Protein AF-A0A0L6J577-F1 (afdb_monomer)

Foldseek 3Di:
DVVVVVVVVVVVVVVVVVVVVVVVQLVVQCVLQCVLQVLQLVLLVVLQVVCVVVVVPQHHKDQSDFDQDPVRWGKGWIWTDGPPDIFIKIWTWDDDVPDDIKIKIDRDDPVLLCQQPPPLVPPPPDDDPDSIDIGHSNCNNVVNVSSNVVNVVVSVVSVVVVVVVVVVD

pLDDT: mean 83.58, std 14.71, range [35.31, 97.19]

Secondary structure (DSSP, 8-state):
-HHHHHHHHHHHHHHHHHHHHHHHHHHHHHHHHHHHHHHHHHHHHHHHHHHHHTTTTT-EEE----EE-TTS-EEEEEEEE-SS-EEEEEEEEEE-TTS-EEEEEES--HHHHHHHSTTGGG--SSS-SSSPEEEEGGGHHHHHHHHHHHHHHHHHHHHHHHHHHHTT-

Structure (mmCIF, N/CA/C/O backbone):
data_AF-A0A0L6J577-F1
#
_entry.id   AF-A0A0L6J577-F1
#
loop_
_atom_site.group_PDB
_atom_site.id
_atom_site.type_symbol
_atom_site.label_atom_id
_atom_site.label_alt_id
_atom_site.label_comp_id
_atom_site.label_asym_id
_atom_site.label_entity_id
_atom_site.label_seq_id
_atom_site.pdbx_PDB_ins_code
_atom_site.Cartn_x
_atom_site.Cartn_y
_atom_site.Cartn_z
_atom_site.occupancy
_atom_site.B_iso_or_equiv
_atom_site.auth_seq_id
_atom_site.auth_comp_id
_atom_site.auth_asym_id
_atom_site.auth_atom_id
_atom_site.pdbx_PDB_model_num
ATOM 1 N N . MET A 1 1 ? 40.948 12.644 -36.270 1.00 55.66 1 MET A N 1
ATOM 2 C CA . MET A 1 1 ? 39.976 13.290 -35.355 1.00 55.66 1 MET A CA 1
ATOM 3 C C . MET A 1 1 ? 38.537 12.786 -35.530 1.00 55.66 1 MET A C 1
ATOM 5 O O . MET A 1 1 ? 37.881 12.642 -34.512 1.00 55.66 1 MET A O 1
ATOM 9 N N . ALA A 1 2 ? 38.069 12.426 -36.739 1.00 60.59 2 ALA A N 1
ATOM 10 C CA . ALA A 1 2 ? 36.711 11.891 -36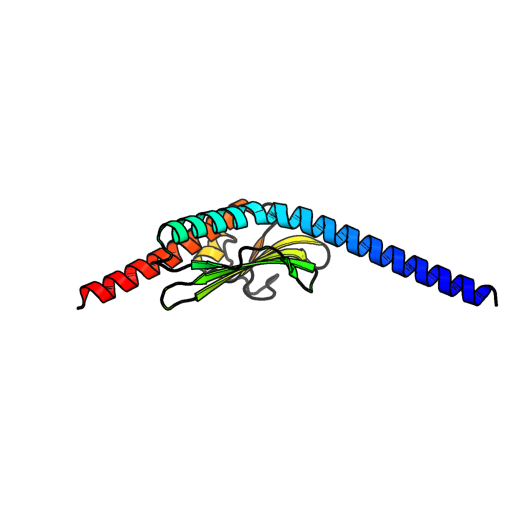.976 1.00 60.59 2 ALA A CA 1
ATOM 11 C C . ALA A 1 2 ? 36.323 10.689 -36.079 1.00 60.59 2 ALA A C 1
ATOM 13 O O . ALA A 1 2 ? 35.346 10.767 -35.345 1.00 60.59 2 ALA A O 1
ATOM 14 N N . ARG A 1 3 ? 37.182 9.659 -35.987 1.00 67.50 3 ARG A N 1
ATOM 15 C CA . ARG A 1 3 ? 36.945 8.463 -35.145 1.00 67.50 3 ARG A CA 1
ATOM 16 C C . ARG A 1 3 ? 36.660 8.745 -33.665 1.00 67.50 3 ARG A C 1
ATOM 18 O O . ARG A 1 3 ? 35.956 7.971 -33.030 1.00 67.50 3 ARG A O 1
ATOM 25 N N . ALA A 1 4 ? 37.239 9.801 -33.091 1.00 71.81 4 ALA A N 1
ATOM 26 C CA . ALA A 1 4 ? 37.047 10.117 -31.675 1.00 71.81 4 ALA A CA 1
ATOM 27 C C . ALA A 1 4 ? 35.688 10.786 -31.417 1.00 71.81 4 ALA A C 1
ATOM 29 O O . ALA A 1 4 ? 35.093 10.566 -30.364 1.00 71.81 4 ALA A O 1
ATOM 30 N N . ASN A 1 5 ? 35.191 11.568 -32.380 1.00 81.75 5 ASN A N 1
ATOM 31 C CA . ASN A 1 5 ? 33.854 12.152 -32.315 1.00 81.75 5 ASN A CA 1
ATOM 32 C C . ASN A 1 5 ? 32.789 11.072 -32.550 1.00 81.75 5 ASN A C 1
ATOM 34 O O . ASN A 1 5 ? 31.881 10.959 -31.736 1.00 81.75 5 ASN A O 1
ATOM 38 N N . ASP A 1 6 ? 32.998 10.167 -33.514 1.00 84.69 6 ASP A N 1
ATOM 39 C CA . ASP A 1 6 ? 32.083 9.043 -33.775 1.00 84.69 6 ASP A CA 1
ATOM 40 C C . ASP A 1 6 ? 31.895 8.128 -32.549 1.00 84.69 6 ASP A C 1
ATOM 42 O O . ASP A 1 6 ? 30.792 7.657 -32.260 1.00 84.69 6 ASP A O 1
ATOM 46 N N . VAL A 1 7 ? 32.974 7.868 -31.796 1.00 85.19 7 VAL A N 1
ATOM 47 C CA . VAL A 1 7 ? 32.916 7.076 -30.555 1.00 85.19 7 VAL A CA 1
ATOM 48 C C . VAL A 1 7 ? 32.156 7.821 -29.457 1.00 85.19 7 VAL A C 1
ATOM 50 O O . VAL A 1 7 ? 31.334 7.210 -28.771 1.00 85.19 7 VAL A O 1
ATOM 53 N N . LYS A 1 8 ? 32.391 9.130 -29.296 1.00 88.12 8 LYS A N 1
ATOM 54 C CA . LYS A 1 8 ? 31.667 9.962 -28.321 1.00 88.12 8 LYS A CA 1
ATOM 55 C C . LYS A 1 8 ? 30.177 10.025 -28.638 1.00 88.12 8 LYS A C 1
ATOM 57 O O . LYS A 1 8 ? 29.367 9.878 -27.728 1.00 88.12 8 LYS A O 1
ATOM 62 N N . ASP A 1 9 ? 29.820 10.184 -29.905 1.00 90.12 9 ASP A N 1
ATOM 63 C CA . ASP A 1 9 ? 28.425 10.284 -30.330 1.00 90.12 9 ASP A CA 1
ATOM 64 C C . ASP A 1 9 ? 27.698 8.945 -30.176 1.00 90.12 9 ASP A C 1
ATOM 66 O O . ASP A 1 9 ? 26.593 8.904 -29.638 1.00 90.12 9 ASP A O 1
ATOM 70 N N . ARG A 1 10 ? 28.356 7.821 -30.491 1.00 88.56 10 ARG A N 1
ATOM 71 C CA . ARG A 1 10 ? 27.812 6.481 -30.217 1.00 88.56 10 ARG A CA 1
ATOM 72 C C . ARG A 1 10 ? 27.629 6.211 -28.723 1.00 88.56 10 ARG A C 1
ATOM 74 O O . ARG A 1 10 ? 26.658 5.566 -28.333 1.00 88.56 10 ARG A O 1
ATOM 81 N N . PHE A 1 11 ? 28.563 6.661 -27.887 1.00 89.94 11 PHE A N 1
ATOM 82 C CA . PHE A 1 11 ? 28.449 6.501 -26.439 1.00 89.94 11 PHE A CA 1
ATOM 83 C C . PHE A 1 11 ? 27.305 7.346 -25.869 1.00 89.94 11 PHE A C 1
ATOM 85 O O . PHE A 1 11 ? 26.493 6.819 -25.115 1.00 89.94 11 PHE A O 1
ATOM 92 N N . ARG A 1 12 ? 27.175 8.611 -26.297 1.00 91.62 12 ARG A N 1
ATOM 93 C CA . ARG A 1 12 ? 26.037 9.475 -25.938 1.00 91.62 12 ARG A CA 1
ATOM 94 C C . ARG A 1 12 ? 24.703 8.859 -26.341 1.00 91.62 12 ARG A C 1
ATOM 96 O O . ARG A 1 12 ? 23.814 8.796 -25.502 1.00 91.62 12 ARG A O 1
ATOM 103 N N . ALA A 1 13 ? 24.592 8.354 -27.569 1.00 89.31 13 ALA A N 1
ATOM 104 C CA . ALA A 1 13 ? 23.381 7.686 -28.038 1.00 89.31 13 ALA A CA 1
ATOM 105 C C . ALA A 1 13 ? 23.031 6.471 -27.163 1.00 89.31 13 ALA A C 1
ATOM 107 O O . ALA A 1 13 ? 21.897 6.332 -26.727 1.00 89.31 13 ALA A O 1
ATOM 108 N N . ARG A 1 14 ? 24.018 5.637 -26.801 1.00 90.00 14 ARG A N 1
ATOM 109 C CA . ARG A 1 14 ? 23.787 4.495 -25.898 1.00 90.00 14 ARG A CA 1
ATOM 110 C C . ARG A 1 14 ? 23.328 4.900 -24.500 1.00 90.00 14 ARG A C 1
ATOM 112 O O . ARG A 1 14 ? 22.511 4.186 -23.925 1.00 90.00 14 ARG A O 1
ATOM 119 N N . LEU A 1 15 ? 23.869 5.988 -23.950 1.00 91.31 15 LEU A N 1
ATOM 120 C CA . LEU A 1 15 ? 23.424 6.518 -22.660 1.00 91.31 15 LEU A CA 1
ATOM 121 C C . LEU A 1 15 ? 21.984 7.035 -22.753 1.00 91.31 15 LEU A C 1
ATOM 123 O O . LEU A 1 15 ? 21.158 6.650 -21.938 1.00 91.31 15 LEU A O 1
ATOM 127 N N . GLN A 1 16 ? 21.659 7.802 -23.797 1.00 89.75 16 GLN A N 1
ATOM 128 C CA . GLN A 1 16 ? 20.300 8.300 -24.040 1.00 89.75 16 GLN A CA 1
ATOM 129 C C . GLN A 1 16 ? 19.288 7.161 -24.231 1.00 89.75 16 GLN A C 1
ATOM 131 O O . GLN A 1 16 ? 18.205 7.200 -23.652 1.00 89.75 16 GLN A O 1
ATOM 136 N N . ASP A 1 17 ? 19.651 6.115 -24.976 1.00 89.00 17 ASP A N 1
ATOM 137 C CA . ASP A 1 17 ? 18.816 4.923 -25.147 1.00 89.00 17 ASP A CA 1
ATOM 138 C C . ASP A 1 17 ? 18.611 4.173 -23.822 1.00 89.00 17 ASP A C 1
ATOM 140 O O . ASP A 1 17 ? 17.537 3.625 -23.566 1.00 89.00 17 ASP A O 1
ATOM 144 N N . ALA A 1 18 ? 19.644 4.106 -22.975 1.00 84.56 18 ALA A N 1
ATOM 145 C CA . ALA A 1 18 ? 19.545 3.492 -21.655 1.00 84.56 18 ALA A CA 1
ATOM 146 C C . ALA A 1 18 ? 18.629 4.302 -20.724 1.00 84.56 18 ALA A C 1
ATOM 148 O O . ALA A 1 18 ? 17.768 3.710 -20.072 1.00 84.56 18 ALA A O 1
ATOM 149 N N . ASP A 1 19 ? 18.750 5.629 -20.730 1.00 85.00 19 ASP A N 1
ATOM 150 C CA . ASP A 1 19 ? 17.889 6.530 -19.961 1.00 85.00 19 ASP A CA 1
ATOM 151 C C . ASP A 1 19 ? 16.429 6.437 -20.420 1.00 85.00 19 ASP A C 1
ATOM 153 O O . ASP A 1 19 ? 15.524 6.316 -19.594 1.00 85.00 19 ASP A O 1
ATOM 157 N N . ALA A 1 20 ? 16.181 6.413 -21.733 1.00 84.69 20 ALA A N 1
ATOM 158 C CA . ALA A 1 20 ? 14.837 6.263 -22.289 1.00 84.69 20 ALA A CA 1
ATOM 159 C C . ALA A 1 20 ? 14.185 4.935 -21.871 1.00 84.69 20 ALA A C 1
ATOM 161 O O . ALA A 1 20 ? 13.028 4.925 -21.447 1.00 84.69 20 ALA A O 1
ATOM 162 N N . ARG A 1 21 ? 14.932 3.822 -21.925 1.00 82.81 21 ARG A N 1
ATOM 163 C CA . ARG A 1 21 ? 14.452 2.511 -21.450 1.00 82.81 21 ARG A CA 1
ATOM 164 C C . ARG A 1 21 ? 14.169 2.506 -19.950 1.00 82.81 21 ARG A C 1
ATOM 166 O O . ARG A 1 21 ? 13.154 1.959 -19.533 1.00 82.81 21 ARG A O 1
ATOM 173 N N . SER A 1 22 ? 15.042 3.119 -19.153 1.00 82.81 22 SER A N 1
ATOM 174 C CA . SER A 1 22 ? 14.864 3.239 -17.701 1.00 82.81 22 SER A CA 1
ATOM 175 C C . SER A 1 22 ? 13.603 4.038 -17.354 1.00 82.81 22 SER A C 1
ATOM 177 O O . SER A 1 22 ? 12.812 3.627 -16.506 1.00 82.81 22 SER A O 1
ATOM 179 N N . ASN A 1 23 ? 13.362 5.143 -18.063 1.00 84.19 23 ASN A N 1
ATOM 180 C CA . ASN A 1 23 ? 12.172 5.968 -17.868 1.00 84.19 23 ASN A CA 1
ATOM 181 C C . ASN A 1 23 ? 10.883 5.248 -18.287 1.00 84.19 23 ASN A C 1
ATOM 183 O O . ASN A 1 23 ? 9.888 5.330 -17.568 1.00 84.19 23 ASN A O 1
ATOM 187 N N . ASP A 1 24 ? 10.891 4.519 -19.408 1.00 85.94 24 ASP A N 1
ATOM 188 C CA . ASP A 1 24 ? 9.736 3.713 -19.826 1.00 85.94 24 ASP A CA 1
ATOM 189 C C . ASP A 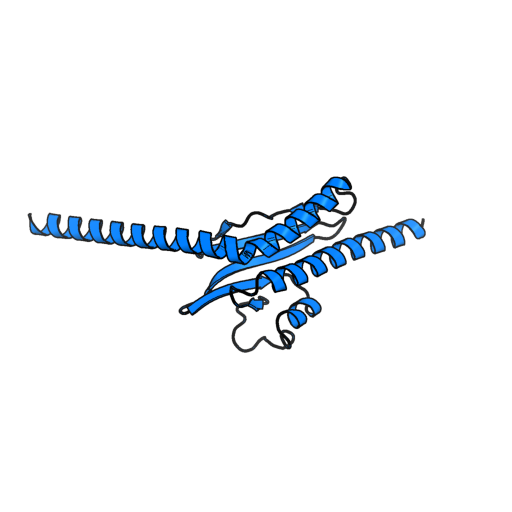1 24 ? 9.422 2.604 -18.814 1.00 85.94 24 ASP A C 1
ATOM 191 O O . ASP A 1 24 ? 8.266 2.424 -18.434 1.00 85.94 24 ASP A O 1
ATOM 195 N N . PHE A 1 25 ? 10.456 1.913 -18.324 1.00 83.88 25 PHE A N 1
ATOM 196 C CA . PHE A 1 25 ? 10.321 0.896 -17.285 1.00 83.88 25 PHE A CA 1
ATOM 197 C C . PHE A 1 25 ? 9.708 1.472 -16.004 1.00 83.88 25 PHE A C 1
ATOM 199 O O . PHE A 1 25 ? 8.719 0.944 -15.507 1.00 83.88 25 PHE A O 1
ATOM 206 N N . ARG A 1 26 ? 10.239 2.594 -15.502 1.00 83.50 26 ARG A N 1
ATOM 207 C CA . ARG A 1 26 ? 9.721 3.253 -14.293 1.00 83.50 26 ARG A CA 1
ATOM 208 C C . ARG A 1 26 ? 8.274 3.701 -14.438 1.00 83.50 26 ARG A C 1
ATOM 210 O O . ARG A 1 26 ? 7.510 3.575 -13.488 1.00 83.50 26 ARG A O 1
ATOM 217 N N . ARG A 1 27 ? 7.895 4.210 -15.612 1.00 86.50 27 ARG A N 1
ATOM 218 C CA . ARG A 1 27 ? 6.509 4.595 -15.892 1.00 86.50 27 ARG A CA 1
ATOM 219 C C . ARG A 1 27 ? 5.575 3.387 -15.833 1.00 86.50 27 ARG A C 1
ATOM 221 O O . ARG A 1 27 ? 4.571 3.454 -15.138 1.00 86.50 27 ARG A O 1
ATOM 228 N N . LYS A 1 28 ? 5.924 2.287 -16.507 1.00 86.94 28 LYS A N 1
ATOM 229 C CA . LYS A 1 28 ? 5.123 1.050 -16.485 1.00 86.94 28 LYS A CA 1
ATOM 230 C C . LYS A 1 28 ? 5.006 0.473 -15.082 1.00 86.94 28 LYS A C 1
ATOM 232 O O . LYS A 1 28 ? 3.909 0.167 -14.639 1.00 86.94 28 LYS A O 1
ATOM 237 N N . LEU A 1 29 ? 6.125 0.405 -14.366 1.00 86.44 29 LEU A N 1
ATOM 238 C CA . LEU A 1 29 ? 6.162 -0.049 -12.983 1.00 86.44 29 LEU A CA 1
ATOM 239 C C . LEU A 1 29 ? 5.236 0.786 -12.085 1.00 86.44 29 LEU A C 1
ATOM 241 O O . LEU A 1 29 ? 4.542 0.229 -11.241 1.00 86.44 29 LEU A O 1
ATOM 245 N N . LEU A 1 30 ? 5.218 2.109 -12.267 1.00 87.75 30 LEU A N 1
ATOM 246 C CA . LEU A 1 30 ? 4.318 2.996 -11.537 1.00 87.75 30 LEU A CA 1
ATOM 247 C C . LEU A 1 30 ? 2.854 2.732 -11.894 1.00 87.75 30 LEU A C 1
ATOM 249 O O . LEU A 1 30 ? 2.045 2.560 -10.995 1.00 87.75 30 LEU A O 1
ATOM 253 N N . GLU A 1 31 ? 2.518 2.657 -13.181 1.00 89.69 31 GLU A N 1
ATOM 254 C CA . GLU A 1 31 ? 1.146 2.393 -13.635 1.00 89.69 31 GLU A CA 1
ATOM 255 C C . GLU A 1 31 ? 0.614 1.049 -13.119 1.00 89.69 31 GLU A C 1
ATOM 257 O O . GLU A 1 31 ? -0.506 0.969 -12.611 1.00 89.69 31 GLU A O 1
ATOM 262 N N . GLU A 1 32 ? 1.413 -0.010 -13.230 1.00 90.94 32 GLU A N 1
ATOM 263 C CA . GLU A 1 32 ? 1.029 -1.344 -12.775 1.00 90.94 32 GLU A CA 1
ATOM 264 C C . GLU A 1 32 ? 1.004 -1.440 -11.250 1.00 90.94 32 GLU A C 1
ATOM 266 O O . GLU A 1 32 ? 0.058 -1.986 -10.693 1.00 90.94 32 GLU A O 1
ATOM 271 N N . GLY A 1 33 ? 1.997 -0.872 -10.563 1.00 89.56 33 GLY A N 1
ATOM 272 C CA . GLY A 1 33 ? 2.064 -0.928 -9.107 1.00 89.56 33 GLY A CA 1
ATOM 273 C C . GLY A 1 33 ? 1.003 -0.079 -8.427 1.00 89.56 33 GLY A C 1
ATOM 274 O O . GLY A 1 33 ? 0.437 -0.513 -7.429 1.00 89.56 33 GLY A O 1
ATOM 275 N N . THR A 1 34 ? 0.662 1.086 -8.984 1.00 90.44 34 THR A N 1
ATOM 276 C CA . THR A 1 34 ? -0.494 1.861 -8.520 1.00 90.44 34 THR A CA 1
ATOM 277 C C . THR A 1 34 ? -1.771 1.043 -8.662 1.00 90.44 34 THR A C 1
ATOM 279 O O . THR A 1 34 ? -2.522 0.963 -7.700 1.00 90.44 34 THR A O 1
ATOM 282 N N . ARG A 1 35 ? -1.984 0.364 -9.797 1.00 92.44 35 ARG A N 1
ATOM 283 C CA . ARG A 1 35 ? -3.156 -0.504 -9.995 1.00 92.44 35 ARG A CA 1
ATOM 284 C C . ARG 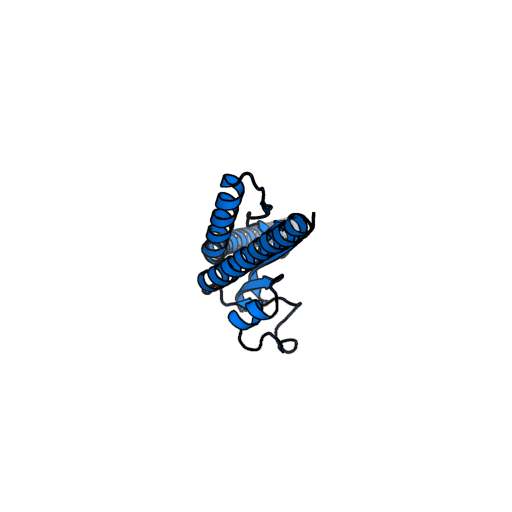A 1 35 ? -3.175 -1.697 -9.035 1.00 92.44 35 ARG A C 1
ATOM 286 O O . ARG A 1 35 ? -4.215 -2.021 -8.479 1.00 92.44 35 ARG A O 1
ATOM 293 N N . ALA A 1 36 ? -2.040 -2.364 -8.842 1.00 92.69 36 ALA A N 1
ATOM 294 C CA . ALA A 1 36 ? -1.946 -3.547 -7.988 1.00 92.69 36 ALA A CA 1
ATOM 295 C C . ALA A 1 36 ? -2.177 -3.214 -6.503 1.00 92.69 36 ALA A C 1
ATOM 297 O O . ALA A 1 36 ? -2.742 -4.023 -5.766 1.00 92.69 36 ALA A O 1
ATOM 298 N N . LEU A 1 37 ? -1.742 -2.028 -6.063 1.00 94.25 37 LEU A N 1
ATOM 299 C CA . LEU A 1 37 ? -1.857 -1.581 -4.674 1.00 94.25 37 LEU A CA 1
ATOM 300 C C . LEU A 1 37 ? -3.103 -0.730 -4.390 1.00 94.25 37 LEU A C 1
ATOM 302 O O . LEU A 1 37 ? -3.396 -0.503 -3.217 1.00 94.25 37 LEU A O 1
ATOM 306 N N . GLU A 1 38 ? -3.841 -0.298 -5.416 1.00 94.94 38 GLU A N 1
ATOM 307 C CA . GLU A 1 38 ? -5.068 0.508 -5.302 1.00 94.94 38 GLU A CA 1
ATOM 308 C C . GLU A 1 38 ? -6.057 -0.058 -4.267 1.00 94.94 38 GLU A C 1
ATOM 310 O O . GLU A 1 38 ? -6.385 0.680 -3.338 1.00 94.94 38 GLU A O 1
ATOM 315 N N . PRO A 1 39 ? -6.413 -1.363 -4.267 1.00 96.19 39 PRO A N 1
ATOM 316 C CA . PRO A 1 39 ? -7.351 -1.898 -3.276 1.00 96.19 39 PRO A CA 1
ATOM 317 C C . PRO A 1 39 ? -6.886 -1.712 -1.827 1.00 96.19 39 PRO A C 1
ATOM 319 O O . PRO A 1 39 ? -7.690 -1.490 -0.925 1.00 96.19 39 PRO A O 1
ATOM 322 N N . VAL A 1 40 ? -5.575 -1.808 -1.588 1.00 96.12 40 VAL A N 1
ATOM 323 C CA . VAL A 1 40 ? -5.012 -1.669 -0.242 1.00 96.12 40 VAL A CA 1
ATOM 324 C C . VAL A 1 40 ? -4.962 -0.205 0.181 1.00 96.12 40 VAL A C 1
ATOM 326 O O . VAL A 1 40 ? -5.250 0.115 1.334 1.00 96.12 40 VAL A O 1
ATOM 329 N N . VAL A 1 41 ? -4.600 0.683 -0.747 1.00 95.62 41 VAL A N 1
ATOM 330 C CA . VAL A 1 41 ? -4.599 2.132 -0.524 1.00 95.62 41 VAL A CA 1
ATOM 331 C C . VAL A 1 41 ? -6.013 2.617 -0.203 1.00 95.62 41 VAL A C 1
ATOM 333 O O . VAL A 1 41 ? -6.181 3.356 0.764 1.00 95.62 41 VAL A O 1
ATOM 336 N N . ASP A 1 42 ? -7.021 2.153 -0.940 1.00 96.06 42 ASP A N 1
ATOM 337 C CA . ASP A 1 42 ? -8.422 2.523 -0.731 1.00 96.06 42 ASP A CA 1
ATOM 338 C C . ASP A 1 42 ? -8.921 2.114 0.655 1.00 96.06 42 ASP A C 1
ATOM 340 O O . ASP A 1 42 ? -9.432 2.950 1.399 1.00 96.06 42 ASP A O 1
ATOM 344 N N . VAL A 1 43 ? -8.700 0.855 1.049 1.00 97.19 43 VAL A N 1
ATOM 345 C CA . VAL A 1 43 ? -9.061 0.366 2.389 1.00 97.19 43 VAL A CA 1
ATOM 346 C C . VAL A 1 43 ? -8.379 1.191 3.477 1.00 97.19 43 VAL A C 1
ATOM 348 O O . VAL A 1 43 ? -9.028 1.619 4.427 1.00 97.19 43 VAL A O 1
ATOM 351 N N . LEU A 1 44 ? -7.075 1.445 3.357 1.00 96.94 44 LEU A N 1
ATOM 352 C CA . LEU A 1 44 ? -6.350 2.211 4.368 1.00 96.94 44 LEU A CA 1
ATOM 353 C C . LEU A 1 44 ? -6.818 3.669 4.453 1.00 96.94 44 LEU A C 1
ATOM 355 O O . LEU A 1 44 ? -6.868 4.216 5.554 1.00 96.94 44 LEU A O 1
ATOM 359 N N . ASN A 1 45 ? -7.165 4.288 3.321 1.00 96.81 45 ASN A N 1
ATOM 360 C CA . ASN A 1 45 ? -7.730 5.636 3.291 1.00 96.81 45 ASN A CA 1
ATOM 361 C C . ASN A 1 45 ? -9.103 5.680 3.965 1.00 96.81 45 ASN A C 1
ATOM 363 O O . ASN A 1 45 ? -9.316 6.552 4.800 1.00 96.81 45 ASN A O 1
ATOM 367 N N . LEU A 1 46 ? -9.988 4.720 3.676 1.00 97.19 46 LEU A N 1
ATOM 368 C CA . LEU A 1 46 ? -11.304 4.626 4.317 1.00 97.19 46 LEU A CA 1
ATOM 369 C C . LEU A 1 46 ? -11.181 4.481 5.838 1.00 97.19 46 LEU A C 1
ATOM 371 O O . LEU A 1 46 ? -11.845 5.184 6.592 1.00 97.19 46 LEU A O 1
ATOM 375 N N . MET A 1 47 ? -10.281 3.617 6.312 1.00 96.31 47 MET A N 1
ATOM 376 C CA . MET A 1 47 ? -10.059 3.447 7.752 1.00 96.31 47 MET A CA 1
ATOM 377 C C . MET A 1 47 ? -9.456 4.705 8.395 1.00 96.31 47 MET A C 1
ATOM 379 O O . MET A 1 47 ? -9.780 5.041 9.533 1.00 96.31 47 MET A O 1
ATOM 383 N N . ALA A 1 48 ? -8.584 5.420 7.678 1.00 95.62 48 ALA A N 1
ATOM 384 C CA . ALA A 1 48 ? -8.032 6.688 8.147 1.00 95.62 48 ALA A CA 1
ATOM 385 C C . ALA A 1 48 ? -9.098 7.793 8.205 1.00 95.62 48 ALA A C 1
ATOM 387 O O . ALA A 1 48 ? -9.068 8.617 9.115 1.00 95.62 48 ALA A O 1
ATOM 388 N N . GLU A 1 49 ? -10.029 7.814 7.250 1.00 96.25 49 GLU A N 1
ATOM 389 C CA . GLU A 1 49 ? -11.172 8.727 7.221 1.00 96.25 49 GLU A CA 1
ATOM 390 C C . GLU A 1 49 ? -12.061 8.528 8.448 1.00 96.25 49 GLU A C 1
ATOM 392 O O . GLU A 1 49 ? -12.274 9.490 9.180 1.00 96.25 49 GLU A O 1
ATOM 397 N N . VAL A 1 50 ? -12.440 7.285 8.760 1.00 95.75 50 VAL A N 1
ATOM 398 C CA . VAL A 1 50 ? -13.226 6.9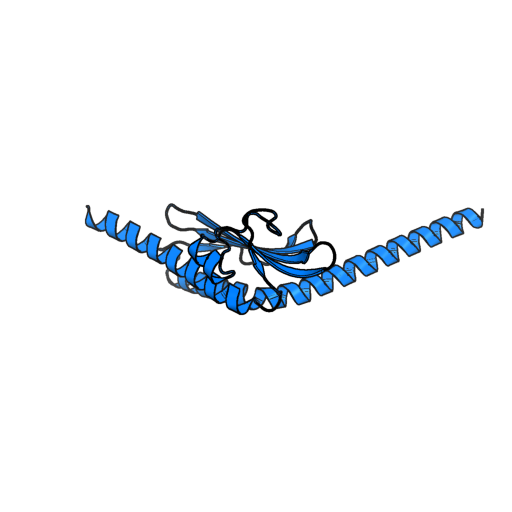60 9.966 1.00 95.75 50 VAL A CA 1
ATOM 399 C C . VAL A 1 50 ? -12.534 7.457 11.241 1.00 95.75 50 VAL A C 1
ATOM 401 O O . VAL A 1 50 ? -13.160 8.088 12.088 1.00 95.75 50 VAL A O 1
ATOM 404 N N . LEU A 1 51 ? -11.221 7.245 11.377 1.00 93.56 51 LEU A N 1
ATOM 405 C CA . LEU A 1 51 ? -10.477 7.750 12.538 1.00 93.56 51 LEU A CA 1
ATOM 406 C C . LEU A 1 51 ? -10.460 9.281 12.606 1.00 93.56 51 LEU A C 1
ATOM 408 O O . LEU A 1 51 ? -10.515 9.840 13.700 1.00 93.56 51 LEU A O 1
ATOM 412 N N . ASN A 1 52 ? -10.389 9.966 11.463 1.00 93.50 52 ASN A N 1
ATOM 413 C CA . ASN A 1 52 ? -10.444 11.425 11.413 1.00 93.50 52 ASN A CA 1
ATOM 414 C C . ASN A 1 52 ? -11.832 11.968 11.774 1.00 93.50 52 ASN A C 1
ATOM 416 O O . ASN A 1 52 ? -11.904 12.999 12.439 1.00 93.50 52 ASN A O 1
ATOM 420 N N . GLU A 1 53 ? -12.908 11.294 11.361 1.00 94.25 53 GLU A N 1
ATOM 421 C CA . GLU A 1 53 ? -14.287 11.639 11.739 1.00 94.25 53 GLU A CA 1
ATOM 422 C C . GLU A 1 53 ? -14.510 11.534 13.255 1.00 94.25 53 GLU A C 1
ATOM 424 O O . GLU A 1 53 ? -15.278 12.310 13.822 1.00 94.25 53 GLU A O 1
ATOM 429 N N . GLU A 1 54 ? -13.787 10.633 13.924 1.00 89.62 54 GLU A N 1
ATOM 430 C CA . GLU A 1 54 ? -13.776 10.473 15.383 1.00 89.62 54 GLU A CA 1
ATOM 431 C C . GLU A 1 54 ? -12.672 11.293 16.083 1.00 89.62 54 GLU A C 1
ATOM 433 O O . GLU A 1 54 ? -12.177 10.914 17.149 1.00 89.62 54 GLU A O 1
ATOM 438 N N . ASP A 1 55 ? -12.235 12.404 15.480 1.00 90.12 55 ASP A N 1
ATOM 439 C CA . ASP A 1 55 ? -11.211 13.316 16.016 1.00 90.12 55 ASP A CA 1
ATOM 440 C C . ASP A 1 55 ? -9.882 12.622 16.392 1.00 90.12 55 ASP A C 1
ATOM 442 O O . ASP A 1 55 ? -9.114 13.100 17.233 1.00 90.12 55 ASP A O 1
ATOM 446 N N . ASN A 1 56 ? -9.580 11.479 15.767 1.00 87.88 56 ASN A N 1
ATOM 447 C CA . ASN A 1 56 ? -8.424 10.628 16.049 1.00 87.88 56 ASN A CA 1
ATOM 448 C C . ASN A 1 56 ? -8.303 10.218 17.530 1.00 87.88 56 ASN A C 1
ATOM 450 O O . ASN A 1 56 ? -7.198 9.965 18.025 1.00 87.88 56 ASN A O 1
ATOM 454 N N . VAL A 1 57 ? -9.424 10.118 18.259 1.00 86.75 57 VAL A N 1
ATOM 455 C CA . VAL A 1 57 ? -9.437 9.753 19.689 1.00 86.75 57 VAL A CA 1
ATOM 456 C C . VAL A 1 57 ? -8.766 8.399 19.933 1.00 86.75 57 VAL A C 1
ATOM 458 O O . VAL A 1 57 ? -8.136 8.200 20.977 1.00 86.75 57 VAL A O 1
ATOM 461 N N . HIS A 1 58 ? -8.871 7.479 18.974 1.00 84.75 58 HIS A N 1
ATOM 462 C CA . HIS A 1 58 ? -8.331 6.119 19.047 1.00 84.75 58 HIS A CA 1
ATOM 463 C C . HIS A 1 58 ? -6.939 5.967 18.417 1.00 84.75 58 HIS A C 1
ATOM 465 O O . HIS A 1 58 ? -6.303 4.921 18.569 1.00 84.75 58 HIS A O 1
ATOM 471 N N . GLY A 1 59 ? -6.434 7.024 17.779 1.00 91.38 59 GLY A N 1
ATOM 472 C CA . GLY A 1 59 ? -5.162 7.045 17.070 1.00 91.38 59 GLY A CA 1
ATOM 473 C C . GLY A 1 59 ? -5.322 7.459 15.609 1.00 91.38 59 GLY A C 1
ATOM 474 O O . GLY A 1 59 ? -6.348 8.012 15.234 1.00 91.38 59 GLY A O 1
ATOM 475 N N . SER A 1 60 ? -4.292 7.228 14.793 1.00 94.94 60 SER A N 1
ATOM 476 C CA . SER A 1 60 ? -4.268 7.680 13.396 1.00 94.94 60 SER A CA 1
ATOM 477 C C . SER A 1 60 ? -3.471 6.766 12.471 1.00 94.94 60 SER A C 1
ATOM 479 O O . SER A 1 60 ? -2.529 6.087 12.892 1.00 94.94 60 SER A O 1
ATOM 481 N N . ILE A 1 61 ? -3.826 6.791 11.187 1.00 96.50 61 ILE A N 1
ATOM 482 C CA . ILE A 1 61 ? -3.132 6.069 10.120 1.00 96.50 61 ILE A CA 1
ATOM 483 C C . ILE A 1 61 ? -2.406 7.084 9.237 1.00 96.50 61 ILE A C 1
ATOM 485 O O . ILE A 1 61 ? -2.984 8.070 8.789 1.00 96.50 61 ILE A O 1
ATOM 489 N N . THR A 1 62 ? -1.118 6.859 8.975 1.00 95.25 62 THR A N 1
ATOM 490 C CA . THR A 1 62 ? -0.305 7.730 8.105 1.00 95.25 62 THR A CA 1
ATOM 491 C C . THR A 1 62 ? 0.555 6.919 7.137 1.00 95.25 62 THR A C 1
ATOM 493 O O . THR A 1 62 ? 0.673 5.705 7.274 1.00 95.25 62 THR A O 1
ATOM 496 N N . GLY A 1 63 ? 1.196 7.579 6.164 1.00 92.69 63 GLY A N 1
ATOM 497 C CA . GLY A 1 63 ? 2.096 6.908 5.214 1.00 92.69 63 GLY A CA 1
ATOM 498 C C . GLY A 1 63 ? 1.373 6.166 4.084 1.00 92.69 63 GLY A C 1
ATOM 499 O O . GLY A 1 63 ? 1.878 5.165 3.584 1.00 92.69 63 GLY A O 1
ATOM 500 N N . LEU A 1 64 ? 0.204 6.679 3.688 1.00 92.81 64 LEU A N 1
ATOM 501 C CA . LEU A 1 64 ? -0.682 6.087 2.678 1.00 92.81 64 LEU A CA 1
ATOM 502 C C . LEU A 1 64 ? -0.282 6.395 1.225 1.00 92.81 64 LEU A C 1
ATOM 504 O O . LEU A 1 64 ? -0.928 5.954 0.283 1.00 92.81 64 LEU A O 1
ATOM 508 N N . GLU A 1 65 ? 0.808 7.135 1.031 1.00 89.00 65 GLU A N 1
ATOM 509 C CA . GLU A 1 65 ? 1.334 7.451 -0.294 1.00 89.00 65 GLU A CA 1
ATOM 510 C C . GLU A 1 65 ? 2.257 6.336 -0.795 1.00 89.00 65 GLU A C 1
ATOM 512 O O . GLU A 1 65 ? 3.311 6.080 -0.202 1.00 89.00 65 GLU A O 1
ATOM 517 N N . ALA A 1 66 ? 1.902 5.730 -1.928 1.00 87.62 66 ALA A N 1
ATOM 518 C CA . ALA A 1 66 ? 2.783 4.827 -2.657 1.00 87.62 66 ALA A CA 1
ATOM 519 C C . ALA A 1 66 ? 3.889 5.617 -3.388 1.00 87.62 66 ALA A C 1
ATOM 521 O O . ALA A 1 66 ? 3.612 6.595 -4.086 1.00 87.62 66 ALA A O 1
ATOM 522 N N . LYS A 1 67 ? 5.157 5.214 -3.232 1.00 88.25 67 LYS A N 1
ATOM 523 C CA . LYS A 1 67 ? 6.332 5.892 -3.818 1.00 88.25 67 LYS A CA 1
ATOM 524 C C . LYS A 1 67 ? 7.307 4.892 -4.421 1.00 88.25 67 LYS A C 1
ATOM 526 O O . LYS A 1 67 ? 7.486 3.816 -3.867 1.00 88.25 67 LYS A O 1
ATOM 531 N N . ILE A 1 68 ? 7.987 5.268 -5.504 1.00 85.81 68 ILE A N 1
ATOM 532 C CA . ILE A 1 68 ? 9.112 4.480 -6.028 1.00 85.81 68 ILE A CA 1
ATOM 533 C C . ILE A 1 68 ? 10.288 4.595 -5.045 1.00 85.81 68 ILE A C 1
ATOM 535 O O . ILE A 1 68 ? 10.743 5.706 -4.761 1.00 85.81 68 ILE A O 1
ATOM 539 N N . ASP A 1 69 ? 10.768 3.470 -4.520 1.00 83.75 69 ASP A N 1
ATOM 540 C CA . ASP A 1 69 ? 11.958 3.414 -3.672 1.00 83.75 69 ASP A CA 1
ATOM 541 C C . ASP A 1 69 ? 13.264 3.347 -4.492 1.00 83.75 69 ASP A C 1
ATOM 543 O O . ASP A 1 69 ? 13.267 3.353 -5.726 1.00 83.75 69 ASP A O 1
ATOM 547 N N . GLN A 1 70 ? 14.407 3.340 -3.801 1.00 80.25 70 GLN A N 1
ATOM 548 C CA . GLN A 1 70 ? 15.729 3.354 -4.443 1.00 80.25 70 GLN A CA 1
ATOM 549 C C . GLN A 1 70 ? 16.008 2.095 -5.275 1.00 80.25 70 GLN A C 1
ATOM 551 O O . GLN A 1 70 ? 16.813 2.147 -6.206 1.00 80.25 70 GLN A O 1
ATOM 556 N N . ASP A 1 71 ? 15.306 1.004 -4.979 1.00 79.69 71 ASP A N 1
ATOM 557 C CA . ASP A 1 71 ? 15.450 -0.290 -5.635 1.00 79.69 71 ASP A CA 1
ATOM 558 C C . ASP A 1 71 ? 14.451 -0.452 -6.801 1.00 79.69 71 ASP A C 1
ATOM 560 O O . ASP A 1 71 ? 14.387 -1.503 -7.433 1.00 79.69 71 ASP A O 1
ATOM 564 N N . ASN A 1 72 ? 13.725 0.618 -7.154 1.00 79.50 72 ASN A N 1
ATOM 565 C CA . ASN A 1 72 ? 12.633 0.627 -8.129 1.00 79.50 72 ASN A CA 1
ATOM 566 C C . ASN A 1 72 ? 11.507 -0.351 -7.755 1.00 79.50 72 ASN A C 1
ATOM 568 O O . ASN A 1 72 ? 11.034 -1.106 -8.600 1.00 79.50 72 ASN A O 1
ATOM 572 N N . PHE A 1 73 ? 11.052 -0.308 -6.505 1.00 87.19 73 PHE A N 1
ATOM 573 C CA . PHE A 1 73 ? 9.761 -0.861 -6.099 1.00 87.19 73 PHE A CA 1
ATOM 574 C C . PHE A 1 73 ? 8.779 0.267 -5.814 1.00 87.19 73 PHE A C 1
ATOM 576 O O . PHE A 1 73 ? 9.149 1.289 -5.240 1.00 87.19 73 PHE A O 1
ATOM 583 N N . ILE A 1 74 ? 7.508 0.071 -6.147 1.00 91.44 74 ILE A N 1
ATOM 584 C CA . ILE A 1 74 ? 6.429 0.892 -5.598 1.00 91.44 74 ILE A CA 1
ATOM 585 C C . ILE A 1 74 ? 6.215 0.458 -4.156 1.00 91.44 74 ILE A C 1
ATOM 587 O O . ILE A 1 74 ? 5.774 -0.654 -3.908 1.00 91.44 74 ILE A O 1
ATOM 591 N N . SER A 1 75 ? 6.546 1.317 -3.201 1.00 92.00 75 SER A N 1
ATOM 592 C CA . SER A 1 75 ? 6.430 1.049 -1.774 1.00 92.00 75 SER A CA 1
ATOM 593 C C . SER A 1 75 ? 5.344 1.904 -1.133 1.00 92.00 75 SER A C 1
ATOM 595 O O . SER A 1 75 ? 5.321 3.123 -1.285 1.00 92.00 75 SER A O 1
ATOM 597 N N . LEU A 1 76 ? 4.494 1.245 -0.356 1.00 93.56 76 LEU A N 1
ATOM 598 C CA . LEU A 1 76 ? 3.533 1.809 0.579 1.00 93.56 76 LEU A CA 1
ATOM 599 C C . LEU A 1 76 ? 3.973 1.443 2.005 1.00 93.56 76 LEU A C 1
ATOM 601 O O . LEU A 1 76 ? 4.384 0.312 2.269 1.00 93.56 76 LEU A O 1
ATOM 605 N N . CYS A 1 77 ? 3.916 2.391 2.939 1.00 94.00 77 CYS A N 1
ATOM 606 C CA . CYS A 1 77 ? 4.360 2.176 4.318 1.00 94.00 77 CYS A CA 1
ATOM 607 C C . CYS A 1 77 ? 3.348 2.782 5.286 1.00 94.00 77 CYS A C 1
ATOM 609 O O . CYS A 1 77 ? 3.549 3.883 5.807 1.00 94.00 77 CYS A O 1
ATOM 611 N N . ALA A 1 78 ? 2.268 2.040 5.518 1.00 94.81 78 ALA A N 1
ATOM 612 C CA . ALA A 1 78 ? 1.220 2.435 6.437 1.00 94.81 78 ALA A CA 1
ATOM 613 C C . ALA A 1 78 ? 1.723 2.337 7.881 1.00 94.81 78 ALA A C 1
ATOM 615 O O . ALA A 1 78 ? 2.301 1.329 8.298 1.00 94.81 78 ALA A O 1
ATOM 616 N N . LYS A 1 79 ? 1.508 3.398 8.653 1.00 95.88 79 LYS A N 1
ATOM 617 C CA . LYS A 1 79 ? 1.824 3.464 10.079 1.00 95.88 79 LYS A CA 1
ATOM 618 C C . LYS A 1 79 ? 0.524 3.604 10.848 1.00 95.88 79 LYS A C 1
ATOM 620 O O . LYS A 1 79 ? -0.125 4.642 10.737 1.00 95.88 79 LYS A O 1
ATOM 625 N N . LEU A 1 80 ? 0.189 2.577 11.615 1.00 94.56 80 LEU A N 1
ATOM 626 C CA . LEU A 1 80 ? -0.930 2.568 12.545 1.00 94.56 80 LEU A CA 1
ATOM 627 C C . LEU A 1 80 ? -0.403 3.067 13.884 1.00 94.56 80 LEU A C 1
ATOM 629 O O . LEU A 1 80 ? 0.451 2.425 14.501 1.00 94.56 80 LEU A O 1
ATOM 633 N N . ARG A 1 81 ? -0.854 4.241 14.307 1.00 94.19 81 ARG A N 1
ATOM 634 C CA . ARG A 1 81 ? -0.512 4.812 15.605 1.00 94.19 81 ARG A CA 1
ATOM 635 C C . ARG A 1 81 ? -1.712 4.667 16.523 1.00 94.19 81 ARG A C 1
ATOM 637 O O . ARG A 1 81 ? -2.763 5.217 16.21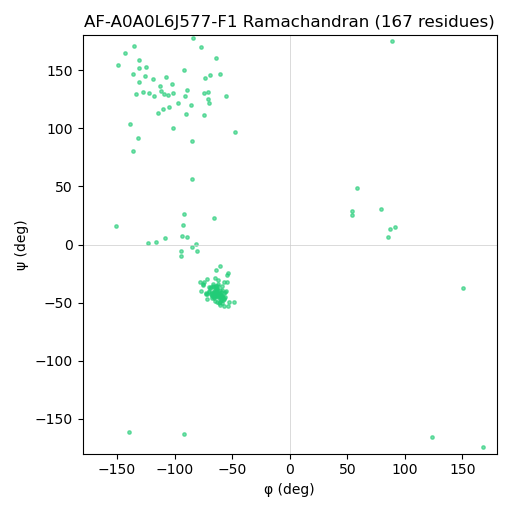6 1.00 94.19 81 ARG A O 1
ATOM 644 N N . GLY A 1 82 ? -1.537 3.936 17.618 1.00 87.88 82 GLY A N 1
ATOM 645 C CA . GLY A 1 82 ? -2.464 3.884 18.746 1.00 87.88 82 GLY A CA 1
ATOM 646 C C . GLY A 1 82 ? -2.093 4.916 19.814 1.00 87.88 82 GLY A C 1
ATOM 647 O O . GLY A 1 82 ? -1.318 5.837 19.554 1.00 87.88 82 GLY A O 1
ATOM 648 N N . THR A 1 83 ? -2.619 4.748 21.031 1.00 80.31 83 THR A N 1
ATOM 649 C CA . THR A 1 83 ? -2.298 5.661 22.149 1.00 80.31 83 THR A CA 1
ATOM 650 C C . THR A 1 83 ? -0.863 5.442 22.640 1.00 80.31 83 THR A C 1
ATOM 652 O O . THR A 1 83 ? -0.102 6.400 22.742 1.00 80.31 83 THR A O 1
ATOM 655 N N . ASP A 1 84 ? -0.476 4.177 22.843 1.00 81.44 84 ASP A N 1
ATOM 656 C CA . ASP A 1 84 ? 0.838 3.796 23.392 1.00 81.44 84 ASP A CA 1
ATOM 657 C C . ASP A 1 84 ? 1.637 2.856 22.473 1.00 81.44 84 ASP A C 1
ATOM 659 O O . ASP A 1 84 ? 2.738 2.416 22.809 1.00 81.44 84 ASP A O 1
ATOM 663 N N . THR A 1 85 ? 1.092 2.520 21.301 1.00 86.94 85 THR A N 1
ATOM 664 C CA . THR A 1 85 ? 1.691 1.548 20.376 1.00 86.94 85 THR A CA 1
ATOM 665 C C . THR A 1 85 ? 1.753 2.080 18.947 1.00 86.94 85 THR A C 1
ATOM 667 O O . THR A 1 85 ? 0.950 2.914 18.531 1.00 86.94 85 THR A O 1
ATOM 670 N N . GLU A 1 86 ? 2.729 1.598 18.176 1.00 91.44 86 GLU A N 1
ATOM 671 C CA . GLU A 1 86 ? 2.859 1.880 16.745 1.00 91.44 86 GLU A CA 1
ATOM 672 C C . GLU A 1 86 ? 3.128 0.565 16.004 1.00 91.44 86 GLU A C 1
ATOM 674 O O . GLU A 1 86 ? 4.048 -0.175 16.358 1.00 91.44 86 GLU A O 1
ATOM 679 N N . GLN A 1 87 ? 2.356 0.294 14.953 1.00 91.00 87 GLN A N 1
ATOM 680 C CA . GLN A 1 87 ? 2.583 -0.814 14.028 1.00 91.00 87 GLN A CA 1
ATOM 681 C C . GLN A 1 87 ? 2.830 -0.272 12.620 1.00 91.00 87 GLN A C 1
ATOM 683 O O . GLN A 1 87 ? 2.231 0.715 12.194 1.00 91.00 87 GLN A O 1
ATOM 688 N N . LYS A 1 88 ? 3.738 -0.913 11.879 1.00 93.31 88 LYS A N 1
ATOM 689 C CA . LYS A 1 88 ? 4.058 -0.551 10.493 1.00 93.31 88 LYS A CA 1
ATOM 690 C C . LYS A 1 88 ? 3.720 -1.710 9.585 1.00 93.31 88 LYS A C 1
ATOM 692 O O . LYS A 1 88 ? 4.230 -2.799 9.816 1.00 93.31 88 LYS A O 1
ATOM 697 N N . ILE A 1 89 ? 2.945 -1.444 8.545 1.00 93.31 89 ILE A N 1
ATOM 698 C CA . ILE A 1 89 ? 2.668 -2.383 7.463 1.00 93.31 89 ILE A CA 1
ATOM 699 C C . ILE A 1 89 ? 3.388 -1.850 6.227 1.00 93.31 89 ILE A C 1
ATOM 701 O O . ILE A 1 89 ? 3.120 -0.739 5.767 1.00 93.31 89 ILE A O 1
ATOM 705 N N . LYS A 1 90 ? 4.350 -2.617 5.719 1.00 93.06 90 LYS A N 1
ATOM 706 C CA . LYS A 1 90 ? 5.093 -2.272 4.505 1.00 93.06 90 LYS A CA 1
ATOM 707 C C . LYS A 1 90 ? 4.606 -3.152 3.379 1.00 93.06 90 LYS A C 1
ATOM 709 O O . LYS A 1 90 ? 4.590 -4.366 3.530 1.00 93.06 90 LYS A O 1
ATOM 714 N N . ILE A 1 91 ? 4.247 -2.537 2.265 1.00 93.56 91 ILE A N 1
ATOM 715 C CA . ILE A 1 91 ? 3.802 -3.232 1.067 1.00 93.56 91 ILE A CA 1
ATOM 716 C C . ILE A 1 91 ? 4.649 -2.722 -0.086 1.00 93.56 91 ILE A C 1
ATOM 718 O O . ILE A 1 91 ? 4.852 -1.515 -0.221 1.00 93.56 91 ILE A O 1
ATOM 722 N N . LYS A 1 92 ? 5.193 -3.627 -0.888 1.00 92.56 92 LYS A N 1
ATOM 723 C CA . LYS A 1 92 ? 5.964 -3.288 -2.076 1.00 92.56 92 LYS A CA 1
ATOM 724 C C . LYS A 1 92 ? 5.397 -4.002 -3.286 1.00 92.56 92 LYS A C 1
ATOM 726 O O . LYS A 1 92 ? 4.969 -5.140 -3.177 1.00 92.56 92 LYS A O 1
ATOM 731 N N . TYR A 1 93 ? 5.449 -3.349 -4.433 1.00 92.06 93 TYR A N 1
ATOM 732 C CA . TYR A 1 93 ? 5.205 -3.939 -5.737 1.00 92.06 93 TYR A CA 1
ATOM 733 C C . TYR A 1 93 ? 6.431 -3.726 -6.613 1.00 92.06 93 TYR A C 1
ATOM 735 O O . TYR A 1 93 ? 6.936 -2.605 -6.722 1.00 92.06 93 TYR A O 1
ATOM 743 N N . GLY A 1 94 ? 6.909 -4.785 -7.251 1.00 88.88 94 GLY A N 1
ATOM 744 C CA . GLY A 1 94 ? 7.969 -4.655 -8.238 1.00 88.88 94 GLY A CA 1
ATOM 745 C C . GLY A 1 94 ? 8.590 -5.977 -8.660 1.00 88.88 94 GLY A C 1
ATOM 746 O O . GLY A 1 94 ? 8.102 -7.046 -8.278 1.00 88.88 94 GLY A O 1
ATOM 747 N N . PRO A 1 95 ? 9.651 -5.900 -9.475 1.00 77.06 95 PRO A N 1
ATOM 748 C CA . PRO A 1 95 ? 10.233 -7.068 -10.110 1.00 77.06 95 PRO A CA 1
ATOM 749 C C . PRO A 1 95 ? 10.964 -7.930 -9.081 1.00 77.06 95 PRO A C 1
ATOM 751 O O . PRO A 1 95 ? 11.885 -7.469 -8.403 1.00 77.06 95 PRO A O 1
ATOM 754 N N . GLU A 1 96 ? 10.611 -9.211 -9.005 1.00 69.75 96 GLU A N 1
ATOM 755 C CA . GLU A 1 96 ? 11.511 -10.195 -8.407 1.00 69.75 96 GLU A CA 1
ATOM 756 C C . GLU A 1 96 ? 12.656 -10.462 -9.399 1.00 69.75 96 GLU A C 1
ATOM 758 O O . GLU A 1 96 ? 12.447 -10.439 -10.616 1.00 69.75 96 GLU A O 1
ATOM 763 N N . LEU A 1 97 ? 13.881 -10.671 -8.898 1.00 53.59 97 LEU A N 1
ATOM 764 C CA . LEU A 1 97 ? 15.090 -10.894 -9.702 1.00 53.59 97 LEU A CA 1
ATOM 765 C C . LEU A 1 97 ? 14.848 -11.940 -10.816 1.00 53.59 97 LEU A C 1
ATOM 767 O O . LEU A 1 97 ? 14.964 -13.140 -10.590 1.00 53.59 97 LEU A O 1
ATOM 771 N N . GLY A 1 98 ? 14.553 -11.473 -12.035 1.00 52.84 98 GLY A N 1
ATOM 772 C CA . GLY A 1 98 ? 14.409 -12.305 -13.235 1.00 52.84 98 GLY A CA 1
ATOM 773 C C . GLY A 1 98 ? 13.002 -12.832 -13.563 1.00 52.84 98 GLY A C 1
ATOM 774 O O . GLY A 1 98 ? 12.918 -13.740 -14.389 1.00 52.84 98 GLY A O 1
ATOM 775 N N . GLY A 1 99 ? 11.924 -12.299 -12.971 1.00 66.88 99 GLY A N 1
ATOM 776 C CA . GLY 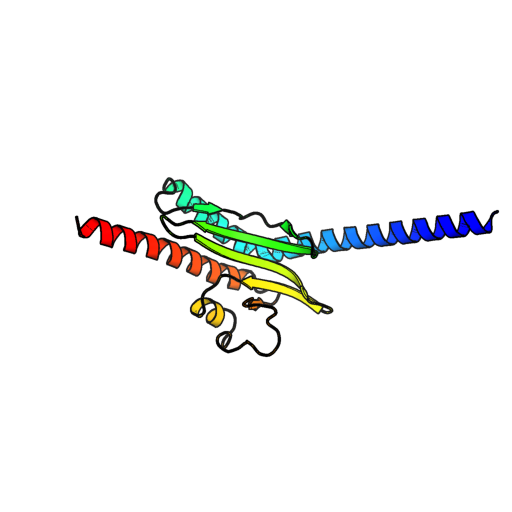A 1 99 ? 10.551 -12.795 -13.179 1.00 66.88 99 GLY A CA 1
ATOM 777 C C . GLY A 1 99 ? 9.460 -11.723 -13.314 1.00 66.88 99 GLY A C 1
ATOM 778 O O . GLY A 1 99 ? 9.738 -10.566 -13.628 1.00 66.88 99 GLY A O 1
ATOM 779 N N . SER A 1 100 ? 8.207 -12.147 -13.108 1.00 77.00 100 SER A N 1
ATOM 780 C CA . SER A 1 100 ? 7.023 -11.279 -13.014 1.00 77.00 100 SER A CA 1
ATOM 781 C C . SER A 1 100 ? 7.093 -10.349 -11.799 1.00 77.00 100 SER A C 1
ATOM 783 O O . SER A 1 100 ? 7.822 -10.612 -10.839 1.00 77.00 100 SER A O 1
ATOM 785 N N . ASN A 1 101 ? 6.307 -9.271 -11.823 1.00 86.56 101 ASN A N 1
ATOM 786 C CA . ASN A 1 101 ? 6.146 -8.426 -10.648 1.00 86.56 101 ASN A CA 1
ATOM 787 C C . ASN A 1 101 ? 5.367 -9.176 -9.557 1.00 86.56 101 ASN A C 1
ATOM 789 O O . ASN A 1 101 ? 4.484 -9.988 -9.837 1.00 86.56 101 ASN A O 1
ATOM 793 N N . THR A 1 102 ? 5.711 -8.906 -8.301 1.00 89.19 102 THR A N 1
ATOM 794 C CA . THR A 1 102 ? 5.035 -9.476 -7.129 1.00 89.19 102 THR A CA 1
ATOM 795 C C . THR A 1 102 ? 4.693 -8.379 -6.136 1.00 89.19 102 THR A C 1
ATOM 797 O O . THR A 1 102 ? 5.296 -7.301 -6.152 1.00 89.19 102 THR A O 1
ATOM 800 N N . ILE A 1 103 ? 3.727 -8.661 -5.265 1.00 91.25 103 ILE A N 1
ATOM 801 C CA . ILE A 1 103 ? 3.448 -7.843 -4.089 1.00 91.25 103 ILE A CA 1
ATOM 802 C C . ILE A 1 103 ? 4.162 -8.483 -2.898 1.00 91.25 103 ILE A C 1
ATOM 804 O O . ILE A 1 103 ? 3.889 -9.635 -2.573 1.00 91.25 103 ILE A O 1
ATOM 808 N N . SER A 1 104 ? 5.052 -7.756 -2.227 1.00 90.75 104 SER A N 1
ATOM 809 C CA . SER A 1 104 ? 5.607 -8.168 -0.937 1.00 90.75 104 SER A CA 1
ATOM 810 C C . SER A 1 104 ? 4.933 -7.401 0.196 1.00 90.75 104 SER A C 1
ATOM 812 O O . SER A 1 104 ? 4.707 -6.198 0.084 1.00 90.75 104 SER A O 1
ATOM 814 N N . VAL A 1 105 ? 4.607 -8.074 1.298 1.00 91.12 105 VAL A N 1
ATOM 815 C CA . VAL A 1 105 ? 4.055 -7.440 2.502 1.00 91.12 105 VAL A CA 1
ATOM 816 C C . VAL A 1 105 ? 4.801 -7.878 3.753 1.00 91.12 105 VAL A C 1
ATOM 818 O O . VAL A 1 105 ? 5.124 -9.050 3.923 1.00 91.12 105 VAL A O 1
ATOM 821 N N . SER A 1 106 ? 5.043 -6.937 4.662 1.00 89.94 106 SER A N 1
ATOM 822 C CA . SER A 1 106 ? 5.608 -7.203 5.982 1.00 89.94 106 SER A CA 1
ATOM 823 C C . SER A 1 106 ? 5.017 -6.324 7.075 1.00 89.94 106 SER A C 1
ATOM 825 O O . SER A 1 106 ? 4.352 -5.320 6.813 1.00 89.94 106 SER A O 1
ATOM 827 N N . GLY A 1 107 ? 5.246 -6.729 8.327 1.00 86.44 107 GLY A N 1
ATOM 828 C CA . GLY A 1 107 ? 4.644 -6.089 9.500 1.00 86.44 107 GLY A CA 1
ATOM 829 C C . GLY A 1 107 ? 3.268 -6.638 9.884 1.00 86.44 107 GLY A C 1
ATOM 830 O O . GLY A 1 107 ? 2.569 -6.035 10.698 1.00 86.44 107 GLY A O 1
ATOM 831 N N . LEU A 1 108 ? 2.892 -7.786 9.315 1.00 87.75 108 LEU A N 1
ATOM 832 C CA . LEU A 1 108 ? 1.731 -8.572 9.718 1.00 87.75 108 LEU A CA 1
ATOM 833 C C . LEU A 1 108 ? 2.140 -9.622 10.763 1.00 87.75 108 LEU A C 1
ATOM 835 O O . LEU A 1 108 ? 3.274 -10.109 10.763 1.00 87.75 108 LEU A O 1
ATOM 839 N N . ASN A 1 109 ? 1.216 -9.984 11.653 1.00 84.62 109 ASN A N 1
ATOM 840 C CA . ASN A 1 109 ? 1.433 -11.084 12.593 1.00 84.62 109 ASN A CA 1
ATOM 841 C C . ASN A 1 109 ? 1.269 -12.458 11.902 1.00 84.62 109 ASN A C 1
ATOM 843 O O . ASN A 1 109 ? 0.790 -12.558 10.770 1.00 84.62 109 ASN A O 1
ATOM 847 N N . GLN A 1 110 ? 1.641 -13.532 12.605 1.00 84.06 110 GLN A N 1
ATOM 848 C CA . GLN A 1 110 ? 1.584 -14.899 12.074 1.00 84.06 110 GLN A CA 1
ATOM 849 C C . GLN A 1 110 ? 0.181 -15.301 11.590 1.00 84.06 110 GLN A C 1
ATOM 851 O O . GLN A 1 110 ? 0.062 -15.909 10.529 1.00 84.06 110 GLN A O 1
ATOM 856 N N . ARG A 1 111 ? -0.874 -14.924 12.325 1.00 87.31 111 ARG A N 1
ATOM 857 C CA . ARG A 1 111 ? -2.269 -15.244 11.980 1.00 87.31 111 ARG A CA 1
ATOM 858 C C . ARG A 1 111 ? -2.644 -14.694 10.602 1.00 87.31 111 ARG A C 1
ATOM 860 O O . ARG A 1 111 ? -3.250 -15.409 9.812 1.00 87.31 111 ARG A O 1
ATOM 867 N N . TYR A 1 112 ? -2.277 -13.452 10.295 1.00 88.31 112 TYR A N 1
ATOM 868 C CA . TYR A 1 112 ? -2.570 -12.852 8.988 1.00 88.31 112 TYR A CA 1
ATOM 869 C C . TYR A 1 112 ? -1.661 -13.385 7.878 1.00 88.31 112 TYR A C 1
ATOM 871 O O . TYR A 1 112 ? -2.123 -13.592 6.757 1.00 88.31 112 TYR A O 1
ATOM 879 N N . ASN A 1 113 ? -0.396 -13.685 8.190 1.00 86.69 113 ASN A N 1
ATOM 880 C CA . ASN A 1 113 ? 0.513 -14.324 7.235 1.00 86.69 113 ASN A CA 1
ATOM 881 C C . ASN A 1 113 ? -0.010 -15.694 6.781 1.00 86.69 113 ASN A C 1
ATOM 883 O O . ASN A 1 113 ? 0.009 -15.988 5.589 1.00 86.69 113 ASN A O 1
ATOM 887 N N . GLU A 1 114 ? -0.517 -16.513 7.706 1.00 84.88 114 GLU A N 1
ATOM 888 C CA . GLU A 1 114 ? -1.101 -17.825 7.396 1.00 84.88 114 GLU A CA 1
ATOM 889 C C . GLU A 1 114 ? -2.373 -17.734 6.545 1.00 84.88 114 GLU A C 1
ATOM 891 O O . GLU A 1 114 ? -2.646 -18.646 5.764 1.00 84.88 114 GLU A O 1
ATOM 896 N N . ARG A 1 115 ? -3.138 -16.641 6.662 1.00 87.56 115 ARG A N 1
ATOM 897 C CA . ARG A 1 115 ? -4.308 -16.401 5.805 1.00 87.56 115 ARG A CA 1
ATOM 898 C C . ARG A 1 115 ? -3.914 -16.098 4.366 1.00 87.56 115 ARG A C 1
ATOM 900 O O . ARG A 1 115 ? -4.556 -16.606 3.457 1.00 87.56 115 ARG A O 1
ATOM 907 N N . LEU A 1 116 ? -2.858 -15.310 4.171 1.00 86.38 116 LEU A N 1
ATOM 908 C CA . LEU A 1 116 ? -2.343 -14.978 2.842 1.00 86.38 116 LEU A CA 1
ATOM 909 C C . LEU A 1 116 ? -1.630 -16.164 2.186 1.00 86.38 116 LEU A C 1
ATOM 911 O O . LEU A 1 116 ? -1.780 -16.413 0.988 1.00 86.38 116 LEU A O 1
ATOM 915 N N . VAL A 1 117 ? -0.824 -16.891 2.956 1.00 85.19 117 VAL A N 1
ATOM 916 C CA . VAL A 1 117 ? -0.088 -18.062 2.483 1.00 85.19 117 VAL A CA 1
ATOM 917 C C . VAL A 1 117 ? -0.150 -19.142 3.566 1.00 85.19 117 VAL A C 1
ATOM 919 O O . VAL A 1 117 ? 0.576 -19.063 4.563 1.00 85.19 117 VAL A O 1
ATOM 922 N N . PRO A 1 118 ? -0.983 -20.183 3.386 1.00 79.62 118 PRO A N 1
ATOM 923 C CA . PRO A 1 118 ? -1.043 -21.299 4.321 1.00 79.62 118 PRO A CA 1
ATOM 924 C C . PRO A 1 118 ? 0.341 -21.927 4.525 1.00 79.62 118 PRO A C 1
ATOM 926 O O . PRO A 1 118 ? 1.030 -22.268 3.565 1.00 79.62 118 PRO A O 1
ATOM 929 N N . GLY A 1 119 ? 0.763 -22.076 5.783 1.00 68.19 119 GLY A N 1
ATOM 930 C CA . GLY A 1 119 ? 2.094 -22.595 6.119 1.00 68.19 119 GLY A CA 1
ATOM 931 C C . GLY A 1 119 ? 3.216 -21.548 6.142 1.00 68.19 119 GLY A C 1
ATOM 932 O O . GLY A 1 119 ? 4.369 -21.914 6.376 1.00 68.19 119 GLY A O 1
ATOM 933 N N . ALA A 1 120 ? 2.904 -20.254 5.995 1.00 62.81 120 ALA A N 1
ATOM 934 C CA . ALA A 1 120 ? 3.866 -19.161 6.177 1.00 62.81 120 ALA A CA 1
ATOM 935 C C . ALA A 1 120 ? 4.591 -19.194 7.540 1.00 62.81 120 ALA A C 1
ATOM 937 O O . ALA A 1 120 ? 5.724 -18.734 7.641 1.00 62.81 120 ALA A O 1
ATOM 938 N N . ALA A 1 121 ? 3.994 -19.814 8.565 1.00 52.44 121 ALA A N 1
ATOM 939 C CA . ALA A 1 121 ? 4.609 -20.047 9.874 1.00 52.44 121 ALA A CA 1
ATOM 940 C C . ALA A 1 121 ? 5.887 -20.911 9.856 1.00 52.44 121 ALA A C 1
ATOM 942 O O . ALA A 1 121 ? 6.654 -20.879 10.815 1.00 52.44 121 ALA A O 1
ATOM 943 N N . GLY A 1 122 ? 6.131 -21.673 8.782 1.00 44.72 122 GLY A N 1
ATOM 944 C CA . GLY A 1 122 ? 7.334 -22.494 8.596 1.00 44.72 122 GLY A CA 1
ATOM 945 C C . GLY A 1 122 ? 8.217 -22.067 7.420 1.00 44.72 122 GLY A C 1
ATOM 946 O O . GLY A 1 122 ? 9.229 -22.713 7.147 1.00 44.72 122 GLY A O 1
ATOM 947 N N . ALA A 1 123 ? 7.860 -20.998 6.705 1.00 40.44 123 ALA A N 1
ATOM 948 C CA . ALA A 1 123 ? 8.505 -20.599 5.457 1.00 40.44 123 ALA A CA 1
ATOM 949 C C . ALA A 1 123 ? 9.769 -19.750 5.695 1.00 40.44 123 ALA A C 1
ATOM 951 O O . ALA A 1 123 ? 9.901 -18.652 5.175 1.00 40.44 123 ALA A O 1
ATOM 952 N N . ALA A 1 124 ? 10.723 -20.285 6.462 1.00 38.66 124 ALA A N 1
ATOM 953 C CA . ALA A 1 124 ? 12.112 -19.809 6.476 1.00 38.66 124 ALA A CA 1
ATOM 954 C C . ALA A 1 124 ? 12.988 -20.520 5.421 1.00 38.66 124 ALA A C 1
ATOM 956 O O . ALA A 1 124 ? 14.205 -20.354 5.395 1.00 38.66 124 ALA A O 1
ATOM 957 N N . LEU A 1 125 ? 12.396 -21.348 4.553 1.00 37.94 125 LEU A N 1
ATOM 958 C CA . LEU A 1 125 ? 13.116 -22.138 3.557 1.00 37.94 125 LEU A CA 1
ATOM 959 C C . LEU A 1 125 ? 12.456 -21.986 2.185 1.00 37.94 125 LEU A C 1
ATOM 961 O O . LEU A 1 125 ? 11.560 -22.742 1.824 1.00 37.94 125 LEU A O 1
ATOM 965 N N . GLY A 1 126 ? 12.932 -21.007 1.409 1.00 35.31 126 GLY A N 1
ATOM 966 C CA . GLY A 1 126 ? 12.846 -21.076 -0.052 1.00 35.31 126 GLY A CA 1
ATOM 967 C C . GLY A 1 126 ? 12.743 -19.757 -0.811 1.00 35.31 126 GLY A C 1
ATOM 968 O O . GLY A 1 126 ? 13.323 -19.672 -1.888 1.00 35.31 126 GLY A O 1
ATOM 969 N N . ARG A 1 127 ? 12.030 -18.743 -0.302 1.00 43.97 127 ARG A N 1
ATOM 970 C CA . ARG A 1 127 ? 11.782 -17.474 -1.033 1.00 43.97 127 ARG A CA 1
ATOM 971 C C . ARG A 1 127 ? 11.586 -16.237 -0.143 1.00 43.97 127 ARG A C 1
ATOM 973 O O . ARG A 1 127 ? 11.073 -15.229 -0.597 1.00 43.97 127 ARG A O 1
ATOM 980 N N . SER A 1 128 ? 11.964 -16.305 1.130 1.00 38.56 128 SER A N 1
ATOM 981 C CA . SER A 1 128 ? 11.799 -15.200 2.080 1.00 38.56 128 SER A CA 1
ATOM 982 C C . SER A 1 128 ? 13.132 -14.468 2.270 1.00 38.56 128 SER A C 1
ATOM 984 O O . SER A 1 128 ? 14.003 -14.933 3.013 1.00 38.56 128 SER A O 1
ATOM 986 N N . VAL A 1 129 ? 13.329 -13.328 1.608 1.00 38.72 129 VAL A N 1
ATOM 987 C CA . VAL A 1 129 ? 14.366 -12.373 2.031 1.00 38.72 129 VAL A CA 1
ATOM 988 C C . VAL A 1 129 ? 13.731 -11.500 3.111 1.00 38.72 129 VAL A C 1
ATOM 990 O O . VAL A 1 129 ? 13.121 -10.481 2.821 1.00 38.72 129 VAL A O 1
ATOM 993 N N . GLY A 1 130 ? 13.833 -11.935 4.368 1.00 50.81 130 GLY A N 1
ATOM 994 C CA . GLY A 1 130 ? 13.135 -11.300 5.491 1.00 50.81 130 GLY A CA 1
ATOM 995 C C . GLY A 1 130 ? 11.740 -11.882 5.724 1.00 50.81 130 GLY A C 1
ATOM 996 O O . GLY A 1 130 ? 11.287 -12.745 4.983 1.00 50.81 130 GLY A O 1
ATOM 997 N N . SER A 1 131 ? 11.069 -11.446 6.787 1.00 63.66 131 SER A N 1
ATOM 998 C CA . SER A 1 131 ? 9.721 -11.866 7.215 1.00 63.66 131 SER A CA 1
ATOM 999 C C . SER A 1 131 ? 8.590 -11.469 6.246 1.00 63.66 131 SER A C 1
ATOM 1001 O O . SER A 1 131 ? 7.449 -11.290 6.670 1.00 63.66 131 SER A O 1
ATOM 1003 N N . ASP A 1 132 ? 8.919 -11.240 4.981 1.00 80.06 132 ASP A N 1
ATOM 1004 C CA . ASP A 1 132 ? 8.042 -10.672 3.974 1.00 80.06 132 ASP A CA 1
ATOM 1005 C C . ASP A 1 132 ? 7.280 -11.806 3.272 1.00 80.06 132 ASP A C 1
ATOM 1007 O O . ASP A 1 132 ? 7.853 -12.824 2.876 1.00 80.06 132 ASP A O 1
ATOM 1011 N N . ILE A 1 133 ? 5.969 -11.634 3.128 1.00 86.44 133 ILE A N 1
ATOM 1012 C CA . ILE A 1 133 ? 5.106 -12.529 2.359 1.00 86.44 133 ILE A CA 1
ATOM 1013 C C . ILE A 1 133 ? 5.043 -12.018 0.927 1.00 86.44 133 ILE A C 1
ATOM 1015 O O . ILE A 1 133 ? 4.723 -10.854 0.705 1.00 86.44 133 ILE A O 1
ATOM 1019 N N . HIS A 1 134 ? 5.315 -12.898 -0.033 1.00 87.69 134 HIS A N 1
ATOM 1020 C CA . HIS A 1 134 ? 5.241 -12.599 -1.459 1.00 87.69 134 HIS A CA 1
ATOM 1021 C C . HIS A 1 134 ? 3.946 -13.157 -2.052 1.00 87.69 134 HIS A C 1
ATOM 1023 O O . HIS A 1 134 ? 3.613 -14.327 -1.854 1.00 87.69 134 HIS A O 1
ATOM 1029 N N . LEU A 1 135 ? 3.229 -12.314 -2.785 1.00 89.00 135 LEU A N 1
ATOM 1030 C CA . LEU A 1 135 ? 1.956 -12.598 -3.432 1.00 89.00 135 LEU A CA 1
ATOM 1031 C C . LEU A 1 135 ? 2.055 -12.279 -4.924 1.00 89.00 135 LEU A C 1
ATOM 1033 O O . LEU A 1 135 ? 2.801 -11.388 -5.338 1.00 89.00 135 LEU A O 1
ATOM 1037 N N . ASP A 1 136 ? 1.249 -12.969 -5.724 1.00 89.56 136 ASP A N 1
ATOM 1038 C CA . ASP A 1 136 ? 1.043 -12.599 -7.120 1.00 89.56 136 ASP A CA 1
ATOM 1039 C C . ASP A 1 136 ? 0.457 -11.183 -7.233 1.00 89.56 136 ASP A C 1
ATOM 1041 O O . ASP A 1 136 ? -0.366 -10.767 -6.413 1.00 89.56 136 ASP A O 1
ATOM 1045 N N . GLU A 1 137 ? 0.824 -10.465 -8.295 1.00 85.81 137 GLU A N 1
ATOM 1046 C CA . GLU A 1 137 ? 0.374 -9.090 -8.571 1.00 85.81 137 GLU A CA 1
ATOM 1047 C C . GLU A 1 137 ? -1.154 -8.910 -8.594 1.00 85.81 137 GLU A C 1
ATOM 1049 O O . GLU A 1 137 ? -1.663 -7.841 -8.269 1.00 85.81 137 GLU A O 1
ATOM 1054 N N . ASN A 1 138 ? -1.903 -9.970 -8.912 1.00 88.31 138 ASN A N 1
ATOM 1055 C CA . ASN A 1 138 ? -3.365 -9.940 -9.000 1.00 88.31 138 ASN A CA 1
ATOM 1056 C C . ASN A 1 138 ? -4.071 -10.161 -7.650 1.00 88.31 138 ASN A C 1
ATOM 1058 O O . ASN A 1 138 ? -5.299 -10.127 -7.590 1.00 88.31 138 ASN A O 1
ATOM 1062 N N . ARG A 1 139 ? -3.329 -10.401 -6.561 1.00 92.50 139 ARG A N 1
ATOM 1063 C CA . ARG A 1 139 ? -3.892 -10.680 -5.225 1.00 92.50 139 ARG A CA 1
ATOM 1064 C C . ARG A 1 139 ? -4.046 -9.427 -4.354 1.00 92.50 139 ARG A C 1
ATOM 1066 O O . ARG A 1 139 ? -4.239 -9.542 -3.146 1.00 92.50 139 ARG A O 1
ATOM 1073 N N . GLY A 1 140 ? -4.011 -8.233 -4.951 1.00 91.12 140 GLY A N 1
ATOM 1074 C CA . GLY A 1 140 ? -4.168 -6.956 -4.243 1.00 91.12 140 GLY A CA 1
ATOM 1075 C C . GLY A 1 140 ? -5.462 -6.856 -3.422 1.00 91.12 140 GLY A C 1
ATOM 1076 O O . GLY A 1 140 ? -5.427 -6.399 -2.285 1.00 91.12 140 GLY A O 1
ATOM 1077 N N . THR A 1 141 ? -6.589 -7.356 -3.940 1.00 94.50 141 THR A N 1
ATOM 1078 C CA . THR A 1 141 ? -7.878 -7.366 -3.217 1.00 94.50 141 THR A CA 1
ATOM 1079 C C . THR A 1 141 ? -7.856 -8.268 -1.984 1.00 94.50 141 THR A C 1
ATOM 1081 O O . THR A 1 141 ? -8.363 -7.896 -0.933 1.00 94.50 141 THR A O 1
ATOM 1084 N N . GLU A 1 142 ? -7.243 -9.447 -2.085 1.00 93.88 142 GLU A N 1
ATOM 1085 C CA . GLU A 1 142 ? -7.112 -10.352 -0.941 1.00 93.88 142 GLU A CA 1
ATOM 1086 C C . GLU A 1 142 ? -6.207 -9.750 0.137 1.00 93.88 142 GLU A C 1
ATOM 1088 O O . GLU A 1 142 ? -6.524 -9.799 1.326 1.00 93.88 142 GLU A O 1
ATOM 1093 N N . LEU A 1 143 ? -5.104 -9.125 -0.284 1.00 94.75 143 LEU A N 1
ATOM 1094 C CA . LEU A 1 143 ? -4.239 -8.388 0.624 1.00 94.75 143 LEU A CA 1
ATOM 1095 C C . LEU A 1 143 ? -4.995 -7.247 1.314 1.00 94.75 143 LEU A C 1
ATOM 1097 O O . LEU A 1 143 ? -4.813 -7.052 2.512 1.00 94.75 143 LEU A O 1
ATOM 1101 N N . ALA A 1 144 ? -5.853 -6.525 0.592 1.00 96.25 144 ALA A N 1
ATOM 1102 C CA . ALA A 1 144 ? -6.650 -5.437 1.150 1.00 96.25 144 ALA A CA 1
ATOM 1103 C C . ALA A 1 144 ? -7.591 -5.918 2.265 1.00 96.25 144 ALA A C 1
ATOM 1105 O O . ALA A 1 144 ? -7.642 -5.287 3.317 1.00 96.25 144 ALA A O 1
ATOM 1106 N N . GLU A 1 145 ? -8.255 -7.064 2.094 1.00 96.56 145 GLU A N 1
ATOM 1107 C CA . GLU A 1 145 ? -9.095 -7.661 3.145 1.00 96.56 145 GLU A CA 1
ATOM 1108 C C . GLU A 1 145 ? -8.292 -8.049 4.388 1.00 96.56 145 GLU A C 1
ATOM 1110 O O . GLU A 1 145 ? -8.704 -7.792 5.519 1.00 96.56 145 GLU A O 1
ATOM 1115 N N . VAL A 1 146 ? -7.109 -8.637 4.200 1.00 95.00 146 VAL A N 1
ATOM 1116 C CA . VAL A 1 146 ? -6.235 -8.978 5.327 1.00 95.00 146 VAL A CA 1
ATOM 1117 C C . VAL A 1 146 ? -5.731 -7.717 6.030 1.00 95.00 146 VAL A C 1
ATOM 1119 O O . VAL A 1 146 ? -5.722 -7.669 7.257 1.00 95.00 146 VAL A O 1
ATOM 1122 N N . VAL A 1 147 ? -5.348 -6.682 5.280 1.00 95.38 147 VAL A N 1
ATOM 1123 C CA . VAL A 1 147 ? -4.918 -5.392 5.838 1.00 95.38 147 VAL A CA 1
ATOM 1124 C C . VAL A 1 147 ? -6.057 -4.711 6.595 1.00 95.38 147 VAL A C 1
ATOM 1126 O O . VAL A 1 147 ? -5.811 -4.209 7.690 1.00 95.38 147 VAL A O 1
ATOM 1129 N N . ARG A 1 148 ? -7.290 -4.739 6.075 1.00 96.81 148 ARG A N 1
ATOM 1130 C CA . ARG A 1 148 ? -8.485 -4.237 6.770 1.00 96.81 148 ARG A CA 1
ATOM 1131 C C . ARG A 1 148 ? -8.617 -4.874 8.150 1.00 96.81 148 ARG A C 1
ATOM 1133 O O . ARG A 1 148 ? -8.667 -4.160 9.145 1.00 96.81 148 ARG A O 1
ATOM 1140 N N . GLU A 1 149 ? -8.591 -6.204 8.215 1.00 95.75 149 GLU A N 1
ATOM 1141 C CA . GLU A 1 149 ? -8.712 -6.933 9.482 1.00 95.75 149 GLU A CA 1
ATOM 1142 C C . GLU A 1 149 ? -7.562 -6.634 10.454 1.00 95.75 149 GLU A C 1
ATOM 1144 O O . GLU A 1 149 ? -7.785 -6.540 11.657 1.00 95.75 149 GLU A O 1
ATOM 1149 N N . VAL A 1 150 ? -6.335 -6.444 9.954 1.00 93.81 150 VAL A N 1
ATOM 1150 C CA . VAL A 1 150 ? -5.193 -6.041 10.796 1.00 93.81 150 VAL A CA 1
ATOM 1151 C C . VAL A 1 150 ? -5.448 -4.682 11.443 1.00 93.81 150 VAL A C 1
ATOM 1153 O O . VAL A 1 150 ? -5.148 -4.497 12.622 1.00 93.81 150 VAL A O 1
ATOM 1156 N N . VAL A 1 151 ? -5.969 -3.726 10.673 1.00 95.12 151 VAL A N 1
ATOM 1157 C CA . VAL A 1 151 ? -6.273 -2.374 11.156 1.00 95.12 151 VAL A CA 1
ATOM 1158 C C . VAL A 1 151 ? -7.416 -2.410 12.170 1.00 95.12 151 VAL A C 1
ATOM 1160 O O . VAL A 1 151 ? -7.293 -1.806 13.235 1.00 95.12 151 VAL A O 1
ATOM 1163 N N . GLU A 1 152 ? -8.491 -3.143 11.875 1.00 95.00 152 GLU A N 1
ATOM 1164 C CA . GLU A 1 152 ? -9.631 -3.330 12.782 1.00 95.00 152 GLU A CA 1
ATOM 1165 C C . GLU A 1 152 ? -9.188 -3.923 14.124 1.00 95.00 152 GLU A C 1
ATOM 1167 O O . GLU A 1 152 ? -9.436 -3.324 15.172 1.00 95.00 152 GLU A O 1
ATOM 1172 N N . ASP A 1 153 ? -8.462 -5.044 14.098 1.00 94.12 153 ASP A N 1
ATOM 1173 C CA . ASP A 1 153 ? -7.987 -5.713 15.312 1.00 94.12 153 ASP A CA 1
ATOM 1174 C C . ASP A 1 153 ? -6.993 -4.826 16.092 1.00 94.12 153 ASP A C 1
ATOM 1176 O O . ASP A 1 153 ? -7.016 -4.808 17.326 1.00 94.12 153 ASP A O 1
ATOM 1180 N N . PHE A 1 154 ? -6.144 -4.050 15.402 1.00 92.94 154 PHE A N 1
ATOM 1181 C CA . PHE A 1 154 ? -5.213 -3.119 16.048 1.00 92.94 154 PHE A CA 1
ATOM 1182 C C . PHE A 1 154 ? -5.954 -2.063 16.876 1.00 92.94 154 PHE A C 1
ATOM 1184 O O . PHE A 1 154 ? -5.648 -1.892 18.059 1.00 92.94 154 PHE A O 1
ATOM 1191 N N . TYR A 1 155 ? -6.932 -1.367 16.287 1.00 92.31 155 TYR A N 1
ATOM 1192 C CA . TYR A 1 155 ? -7.660 -0.300 16.979 1.00 92.31 155 TYR A CA 1
ATOM 1193 C C . TYR A 1 155 ? -8.677 -0.833 17.994 1.00 92.31 155 TYR A C 1
ATOM 1195 O O . TYR A 1 155 ? -8.812 -0.239 19.067 1.00 92.31 155 TYR A O 1
ATOM 1203 N N . ALA A 1 156 ? -9.312 -1.983 17.738 1.00 91.25 156 ALA A N 1
ATOM 1204 C CA . ALA A 1 156 ? -10.158 -2.657 18.723 1.00 91.25 156 ALA A CA 1
ATOM 1205 C C . ALA A 1 156 ? -9.373 -2.975 20.008 1.00 91.25 156 ALA A C 1
ATOM 1207 O O . ALA A 1 156 ? -9.807 -2.622 21.108 1.00 91.25 156 ALA A O 1
ATOM 1208 N N . ALA A 1 157 ? -8.158 -3.519 19.878 1.00 87.44 157 ALA A N 1
ATOM 1209 C CA . ALA A 1 157 ? -7.293 -3.795 21.023 1.00 87.44 157 ALA A CA 1
ATOM 1210 C C . ALA A 1 157 ? -6.903 -2.521 21.804 1.00 87.44 157 ALA A C 1
ATOM 1212 O O . ALA A 1 157 ? -6.781 -2.566 23.030 1.00 87.44 157 ALA A O 1
ATOM 1213 N N . GLN A 1 158 ? -6.735 -1.370 21.135 1.00 81.56 158 GLN A N 1
ATOM 1214 C CA . GLN A 1 158 ? -6.483 -0.093 21.827 1.00 81.56 158 GLN A CA 1
ATOM 1215 C C . GLN A 1 158 ? -7.688 0.349 22.672 1.00 81.56 158 GLN A C 1
ATOM 1217 O O . GLN A 1 158 ? -7.520 0.853 23.786 1.00 81.56 158 GLN A O 1
ATOM 1222 N N . ILE A 1 159 ? -8.907 0.167 22.156 1.00 83.44 159 ILE A N 1
ATOM 1223 C CA . ILE A 1 159 ? -10.150 0.526 22.854 1.00 83.44 159 ILE A CA 1
ATOM 1224 C C . ILE A 1 159 ? -10.347 -0.350 24.097 1.00 83.44 159 ILE A C 1
ATOM 1226 O O . ILE A 1 159 ? -10.663 0.165 25.175 1.00 83.44 159 ILE A O 1
ATOM 1230 N N . GLU A 1 160 ? -10.116 -1.657 23.975 1.00 82.12 160 GLU A N 1
ATOM 1231 C CA . GLU A 1 160 ? -10.214 -2.604 25.090 1.00 82.12 160 GLU A CA 1
ATOM 1232 C C . GLU A 1 160 ? -9.218 -2.272 26.209 1.00 82.12 160 GLU A C 1
ATOM 1234 O O . GLU A 1 160 ? -9.596 -2.224 27.382 1.00 82.12 160 GLU A O 1
ATOM 1239 N N . GLN A 1 161 ? -7.964 -1.965 25.856 1.00 73.94 161 GLN A N 1
ATOM 1240 C CA . GLN A 1 161 ? -6.941 -1.567 26.826 1.00 73.94 161 GLN A CA 1
ATOM 1241 C C . GLN A 1 161 ? -7.355 -0.306 27.592 1.00 73.94 161 GLN A C 1
ATOM 1243 O O . GLN A 1 161 ? -7.320 -0.297 28.823 1.00 73.94 161 GLN A O 1
ATOM 1248 N N . ARG A 1 162 ? -7.825 0.738 26.898 1.00 68.62 162 ARG A N 1
ATOM 1249 C CA . ARG A 1 162 ? -8.302 1.972 27.552 1.00 68.62 162 ARG A CA 1
ATOM 1250 C C . ARG A 1 162 ? -9.493 1.722 28.472 1.00 68.62 162 ARG A C 1
ATOM 1252 O O . ARG A 1 162 ? -9.527 2.261 29.576 1.00 68.62 162 ARG A O 1
ATOM 1259 N N . SER A 1 163 ? -10.439 0.889 28.047 1.00 68.38 163 SER A N 1
ATOM 1260 C CA . SER A 1 163 ? -11.631 0.554 28.837 1.00 68.38 163 SER A CA 1
ATOM 1261 C C . SER A 1 163 ? -11.267 -0.187 30.126 1.00 68.38 163 SER A C 1
ATOM 1263 O O . SER A 1 163 ? -11.808 0.115 31.190 1.00 68.38 163 SER A O 1
ATOM 1265 N N . HIS A 1 164 ? -10.291 -1.098 30.063 1.00 63.22 164 HIS A N 1
ATOM 1266 C CA . HIS A 1 164 ? -9.767 -1.782 31.245 1.00 63.22 164 HIS A CA 1
ATOM 1267 C C . HIS A 1 164 ? -9.073 -0.835 32.230 1.00 63.22 164 HIS A C 1
ATOM 1269 O O . HIS A 1 164 ? -9.232 -1.007 33.435 1.00 63.22 164 HIS A O 1
ATOM 1275 N N . PHE A 1 165 ? -8.343 0.178 31.755 1.00 58.50 165 PHE A N 1
ATOM 1276 C CA . PHE A 1 165 ? -7.715 1.170 32.638 1.00 58.50 165 PHE A CA 1
ATOM 1277 C C . PHE A 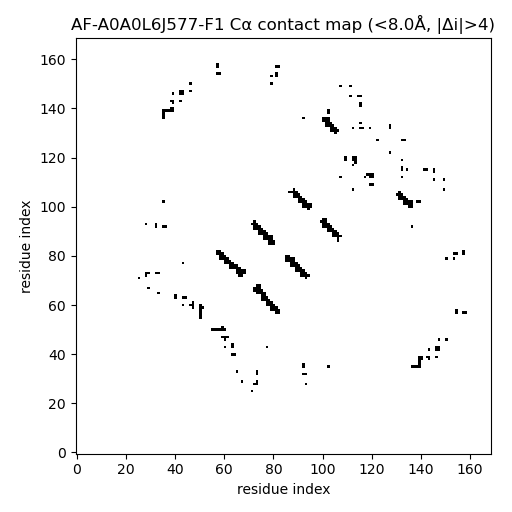1 165 ? -8.715 2.175 33.228 1.00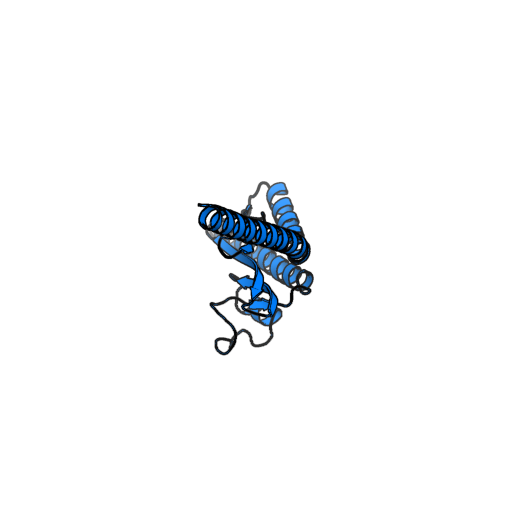 58.50 165 PHE A C 1
ATOM 1279 O O . PHE A 1 165 ? -8.536 2.601 34.368 1.00 58.50 165 PHE A O 1
ATOM 1286 N N . ALA A 1 166 ? -9.777 2.524 32.498 1.00 59.09 166 ALA A N 1
ATOM 1287 C CA . ALA A 1 166 ? -10.830 3.415 32.985 1.00 59.09 166 ALA A CA 1
ATOM 1288 C C . ALA A 1 166 ? -11.732 2.762 34.050 1.00 59.09 166 ALA A C 1
ATOM 1290 O O . ALA A 1 166 ? -12.233 3.456 34.926 1.00 59.09 166 ALA A O 1
ATOM 1291 N N . ALA A 1 167 ? -11.921 1.439 34.006 1.00 55.81 167 ALA A N 1
ATOM 1292 C CA . ALA A 1 167 ? -12.751 0.702 34.966 1.00 55.81 167 ALA A CA 1
ATOM 1293 C C . ALA A 1 167 ? -12.058 0.394 36.313 1.00 55.81 167 ALA A C 1
ATOM 1295 O O . ALA A 1 167 ? -12.688 -0.170 37.206 1.00 55.81 167 ALA A O 1
ATOM 1296 N N . VAL A 1 168 ? -10.765 0.711 36.454 1.00 52.97 168 VAL A N 1
ATOM 1297 C CA . VAL A 1 168 ? -9.945 0.413 37.649 1.00 52.97 168 VAL A CA 1
ATOM 1298 C C . VAL A 1 168 ? -9.625 1.685 38.466 1.00 52.97 168 VAL A C 1
ATOM 1300 O O . VAL A 1 168 ? -8.900 1.616 39.458 1.00 52.97 168 VAL A O 1
ATOM 1303 N N . GLN A 1 169 ? -10.189 2.838 38.089 1.00 43.16 169 GLN A N 1
ATOM 1304 C CA . GLN A 1 169 ? -10.164 4.084 38.876 1.00 43.16 169 GLN A CA 1
ATOM 1305 C C . GLN A 1 169 ? -11.494 4.313 39.593 1.00 43.16 169 GLN A C 1
ATOM 1307 O O . GLN A 1 169 ? -11.443 4.843 40.726 1.00 43.16 169 GLN A O 1
#

Radius of gyration: 21.57 Å; Cα contacts (8 Å, |Δi|>4): 208; chains: 1; bounding box: 54×36×76 Å

Sequence (169 aa):
MARANDVKDRFRARLQDADARSNDFRRKLLEEGTRALEPVVDVLNLMAEVLNEEDNVHGSITGLEAKIDQDNFISLCAKLRGTDTEQKIKIKYGPELGGSNTISVSGLNQRYNERLVPGAAGAALGRSVGSDIHLDENRGTELAEVVREVVEDFYAAQIEQRSHFAAVQ

Mean predicted aligned error: 8.35 Å

Solvent-accessible surface area (backbone atoms only — not comparable to full-atom values): 9294 Å² total; per-residue (Å²): 114,67,72,62,53,54,52,51,53,53,49,50,51,52,52,52,54,49,50,52,51,51,52,53,48,54,51,50,49,47,58,51,30,52,61,33,43,40,50,37,45,52,49,55,49,52,57,32,47,55,32,54,76,55,73,35,76,70,25,51,61,45,48,74,65,71,38,75,46,96,85,63,26,36,32,32,47,36,34,44,33,42,89,92,50,76,48,51,40,38,37,34,27,34,68,46,97,92,62,66,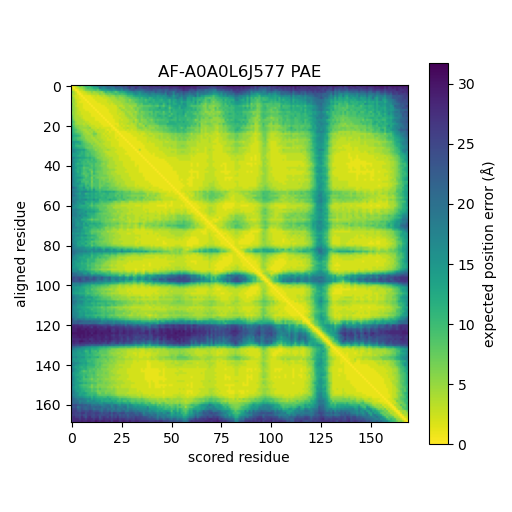54,30,31,35,37,33,70,69,55,67,74,57,41,32,71,79,39,79,62,50,87,68,52,87,74,86,84,49,88,59,90,40,48,78,40,60,48,86,45,24,60,62,51,19,54,52,50,48,52,53,53,51,55,54,49,50,52,50,52,53,53,51,52,58,60,63,74,74,113